Protein AF-A0A8D0KR97-F1 (afdb_monomer_lite)

Radius of gyration: 18.79 Å; chains: 1; bounding box: 41×37×49 Å

pLDDT: mean 77.26, std 23.04, range [32.25, 97.12]

InterPro domains:
  IPR006624 Beta-propeller repeat TECPR [PF06462] (14-43)
  IPR006624 Beta-propeller repeat TECPR [SM00706] (1-29)
  IPR006624 Beta-propeller repeat TECPR [SM00706] (38-72)

Sequence (103 aa):
GRLQACQLALSTRTVWARCPNGDVARRYGITDKNPAGDYWKKIPGNVSRLTVTPLDELWAISTSGSLLQRLTKTFSHSHSVQKNNDTSVLLYRDDFEDEWEVI

Organism: NCBI:txid311401

Structure (mmCIF, N/CA/C/O backbone):
data_AF-A0A8D0KR97-F1
#
_entry.id   AF-A0A8D0KR97-F1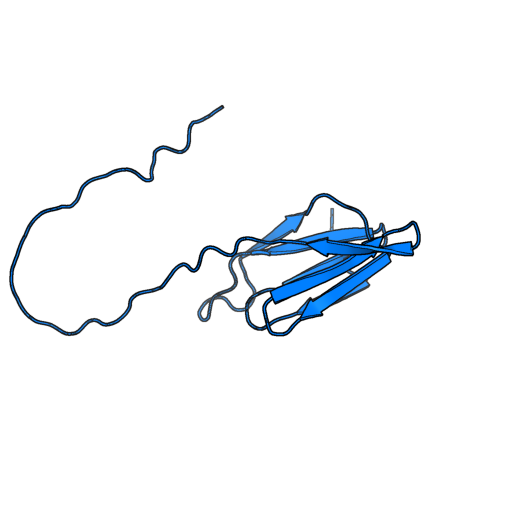
#
loop_
_atom_site.group_PDB
_atom_site.id
_atom_site.type_symbol
_atom_site.label_atom_id
_atom_site.label_alt_id
_atom_site.label_comp_id
_atom_site.label_asym_id
_atom_site.label_entity_id
_atom_site.label_seq_id
_atom_site.pdbx_PDB_ins_code
_atom_site.Cartn_x
_atom_site.Cartn_y
_atom_site.Cartn_z
_atom_site.occupancy
_atom_site.B_iso_or_equiv
_atom_site.auth_seq_id
_atom_site.auth_comp_id
_atom_site.auth_asym_id
_atom_site.auth_atom_id
_atom_site.pdbx_PDB_model_num
ATOM 1 N N . GLY A 1 1 ? -11.731 3.570 -16.467 1.00 56.28 1 GLY A N 1
ATOM 2 C CA . GLY A 1 1 ? -10.768 2.449 -16.485 1.00 56.28 1 GLY A CA 1
ATOM 3 C C . GLY A 1 1 ? -10.890 1.665 -15.194 1.00 56.28 1 GLY A C 1
ATOM 4 O O . GLY A 1 1 ? -11.042 2.282 -14.149 1.00 56.28 1 GLY A O 1
ATOM 5 N N . ARG A 1 2 ? -10.896 0.330 -15.252 1.00 64.88 2 ARG A N 1
ATOM 6 C CA . ARG A 1 2 ? -11.002 -0.534 -14.065 1.00 64.88 2 ARG A CA 1
ATOM 7 C C . ARG A 1 2 ? -9.645 -0.582 -13.359 1.00 64.88 2 ARG A C 1
ATOM 9 O O . ARG A 1 2 ? -8.649 -0.889 -14.004 1.00 64.88 2 ARG A O 1
ATOM 16 N N . LEU A 1 3 ? -9.600 -0.291 -12.059 1.00 71.56 3 LEU A N 1
ATOM 17 C CA . LEU A 1 3 ? -8.391 -0.502 -11.263 1.00 71.56 3 LEU A CA 1
ATOM 18 C C . LEU A 1 3 ? -8.154 -2.013 -11.141 1.00 71.56 3 LEU A C 1
ATOM 20 O O . LEU A 1 3 ? -9.010 -2.735 -10.630 1.00 71.56 3 LEU A O 1
ATOM 24 N N . GLN A 1 4 ? -7.021 -2.492 -11.648 1.00 89.12 4 GLN A N 1
ATOM 25 C CA . GLN A 1 4 ? -6.582 -3.875 -11.478 1.00 89.12 4 GLN A CA 1
ATOM 26 C C . GLN A 1 4 ? -5.464 -3.900 -10.443 1.00 89.12 4 GLN A C 1
ATOM 28 O O . GLN A 1 4 ? -4.414 -3.299 -10.651 1.00 89.12 4 GLN A O 1
ATOM 33 N N . ALA A 1 5 ? -5.693 -4.594 -9.332 1.00 93.06 5 ALA A N 1
ATOM 34 C CA . ALA A 1 5 ? -4.678 -4.827 -8.316 1.00 93.06 5 ALA A CA 1
ATOM 35 C C . ALA A 1 5 ? -4.038 -6.205 -8.527 1.00 93.06 5 ALA A C 1
ATOM 37 O O . ALA A 1 5 ? -4.715 -7.167 -8.878 1.00 93.06 5 ALA A O 1
ATOM 38 N N . CYS A 1 6 ? -2.733 -6.293 -8.290 1.00 95.62 6 CYS A N 1
ATOM 39 C CA . CYS A 1 6 ? -1.970 -7.545 -8.298 1.00 95.62 6 CYS A CA 1
ATOM 40 C C . CYS A 1 6 ? -1.310 -7.847 -6.946 1.00 95.62 6 CYS A C 1
ATOM 42 O O . CYS A 1 6 ? -0.800 -8.943 -6.740 1.00 95.62 6 CYS A O 1
ATOM 44 N N . GLN A 1 7 ? -1.309 -6.883 -6.023 1.00 96.94 7 GLN A N 1
ATOM 45 C CA . GLN A 1 7 ? -0.862 -7.056 -4.646 1.00 96.94 7 GLN A CA 1
ATOM 46 C C . GLN A 1 7 ? -1.672 -6.130 -3.736 1.00 96.94 7 GLN A C 1
ATOM 48 O O . GLN A 1 7 ? -1.940 -4.987 -4.112 1.00 96.94 7 GLN A O 1
ATOM 53 N N . LEU A 1 8 ? -2.011 -6.613 -2.542 1.00 97.00 8 LEU A N 1
ATOM 54 C CA . LEU A 1 8 ? -2.577 -5.818 -1.455 1.00 97.00 8 LEU A CA 1
ATOM 55 C C . LEU A 1 8 ? -1.634 -5.842 -0.249 1.00 97.00 8 LEU A C 1
ATOM 57 O O . LEU A 1 8 ? -0.960 -6.845 -0.017 1.00 97.00 8 LEU A O 1
ATOM 61 N N . ALA A 1 9 ? -1.609 -4.756 0.519 1.00 96.56 9 ALA A N 1
ATOM 62 C CA . ALA A 1 9 ? -1.014 -4.726 1.852 1.00 96.56 9 ALA A CA 1
ATOM 63 C C . ALA A 1 9 ? -1.924 -3.953 2.802 1.00 96.56 9 ALA A C 1
ATOM 65 O O . ALA A 1 9 ? -2.481 -2.915 2.432 1.00 96.56 9 ALA A O 1
ATOM 66 N N . LEU A 1 10 ? -2.099 -4.492 4.004 1.00 95.31 10 LEU A N 1
ATOM 67 C CA . LEU A 1 10 ? -3.133 -4.076 4.941 1.00 95.31 10 LEU A CA 1
ATOM 68 C C . LEU A 1 10 ? -2.534 -3.906 6.333 1.00 95.31 10 LEU A C 1
ATOM 70 O O . LEU A 1 10 ? -1.711 -4.714 6.761 1.00 95.31 10 LEU A O 1
ATOM 74 N N . SER A 1 11 ? -2.987 -2.878 7.030 1.00 91.88 11 SER A N 1
ATOM 75 C CA . SER A 1 11 ? -2.742 -2.652 8.449 1.00 91.88 11 SER A CA 1
ATOM 76 C C . SER A 1 11 ? -4.080 -2.513 9.177 1.00 91.88 11 SER A C 1
ATOM 78 O O . SER A 1 11 ? -5.143 -2.684 8.579 1.00 91.88 11 SER A O 1
ATOM 80 N N . THR A 1 12 ? -4.053 -2.171 10.464 1.00 86.75 12 THR A N 1
ATOM 81 C CA . THR A 1 12 ? -5.281 -1.938 11.240 1.00 86.75 12 THR A CA 1
ATOM 82 C C . THR A 1 12 ? -6.086 -0.734 10.745 1.00 86.75 12 THR A C 1
ATOM 84 O O . THR A 1 12 ? -7.287 -0.675 10.986 1.00 86.75 12 THR A O 1
ATOM 87 N N . ARG A 1 13 ? -5.455 0.219 10.042 1.00 86.44 13 ARG A N 1
ATOM 88 C CA . ARG A 1 13 ? -6.102 1.468 9.597 1.00 86.44 13 ARG A CA 1
ATOM 89 C C . ARG A 1 13 ? -6.056 1.702 8.094 1.00 86.44 13 ARG A C 1
ATOM 91 O O . ARG A 1 13 ? -6.765 2.574 7.590 1.00 86.44 13 ARG A O 1
ATOM 98 N N . THR A 1 14 ? -5.195 1.000 7.358 1.00 92.62 14 THR A N 1
ATOM 99 C CA . THR A 1 14 ? -4.947 1.324 5.951 1.00 92.62 14 THR A CA 1
ATOM 100 C C . THR A 1 14 ? -4.940 0.107 5.051 1.00 92.62 14 THR A C 1
ATOM 102 O O . THR A 1 14 ? -4.506 -0.980 5.421 1.00 92.62 14 THR A O 1
ATOM 105 N N . VAL A 1 15 ? -5.400 0.331 3.823 1.00 95.94 15 VAL A N 1
ATOM 106 C CA . VAL A 1 15 ? -5.398 -0.660 2.756 1.00 95.94 15 VAL A CA 1
ATOM 107 C C . VAL A 1 15 ? -4.729 -0.053 1.533 1.00 95.94 15 VAL A C 1
ATOM 109 O O . VAL A 1 15 ? -5.118 1.019 1.056 1.00 95.94 15 VAL A O 1
ATOM 112 N N . TRP A 1 16 ? -3.721 -0.756 1.030 1.00 96.12 16 TRP A N 1
ATOM 113 C CA . TRP A 1 16 ? -2.900 -0.359 -0.104 1.00 96.12 16 TRP A CA 1
ATOM 114 C C . TRP A 1 16 ? -2.980 -1.401 -1.208 1.00 96.12 16 TRP A C 1
ATOM 116 O O . TRP A 1 16 ? -3.051 -2.600 -0.940 1.00 96.12 16 TRP A O 1
ATOM 126 N N . ALA A 1 17 ? -2.930 -0.9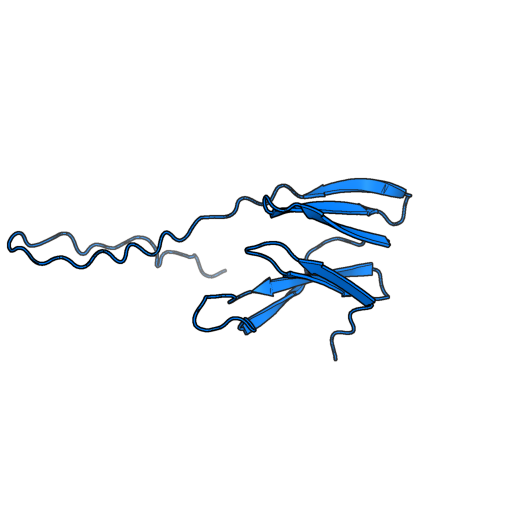37 -2.451 1.00 96.94 17 ALA A N 1
ATOM 127 C CA . ALA A 1 17 ? -2.926 -1.774 -3.637 1.00 96.94 17 ALA A CA 1
ATOM 128 C C . ALA A 1 17 ? -1.776 -1.395 -4.568 1.00 96.94 17 ALA A C 1
ATOM 130 O O . ALA A 1 17 ? -1.520 -0.212 -4.802 1.00 96.94 17 ALA A O 1
ATOM 131 N N . ARG A 1 18 ? -1.133 -2.415 -5.141 1.00 96.62 18 ARG A N 1
ATOM 132 C CA . ARG A 1 18 ? -0.211 -2.287 -6.271 1.00 96.62 18 ARG A CA 1
ATOM 133 C C . ARG A 1 18 ? -0.896 -2.768 -7.539 1.00 96.62 18 ARG A C 1
ATOM 135 O O . ARG A 1 18 ? -1.439 -3.876 -7.571 1.00 96.62 18 ARG A O 1
ATOM 142 N N . CYS A 1 19 ? -0.817 -1.983 -8.598 1.00 95.31 19 CYS A N 1
ATOM 143 C CA . CYS A 1 19 ? -1.296 -2.362 -9.920 1.00 95.31 19 CYS A CA 1
ATOM 144 C C . CYS A 1 19 ? -0.186 -3.080 -10.717 1.00 95.31 19 CYS A C 1
ATOM 146 O O . CYS A 1 19 ? 0.996 -2.909 -10.402 1.00 95.31 19 CYS A O 1
ATOM 148 N N . PRO A 1 20 ? -0.517 -3.879 -11.753 1.00 95.19 20 PRO A N 1
ATOM 149 C CA . PRO A 1 20 ? 0.483 -4.549 -12.592 1.00 95.19 20 PRO A CA 1
ATOM 150 C C . PRO A 1 20 ? 1.509 -3.599 -13.221 1.00 95.19 20 PRO A C 1
ATOM 152 O O . PRO A 1 20 ? 2.680 -3.947 -13.320 1.00 95.19 20 PRO A O 1
ATOM 155 N N . ASN A 1 21 ? 1.089 -2.380 -13.572 1.00 94.00 21 ASN A N 1
ATOM 156 C CA . ASN A 1 21 ? 1.959 -1.324 -14.099 1.00 94.00 21 ASN A CA 1
ATOM 157 C C . ASN A 1 21 ? 2.851 -0.657 -13.028 1.00 94.00 21 ASN A C 1
ATOM 159 O O . ASN A 1 21 ? 3.566 0.288 -13.343 1.00 94.00 21 ASN A O 1
ATOM 163 N N . GLY A 1 22 ? 2.784 -1.104 -11.770 1.00 94.62 22 GLY A N 1
ATOM 164 C CA . GLY A 1 22 ? 3.539 -0.572 -10.634 1.00 94.62 22 GLY A CA 1
ATOM 165 C C . GLY A 1 22 ? 2.886 0.615 -9.919 1.00 94.62 22 GLY A C 1
ATOM 166 O O 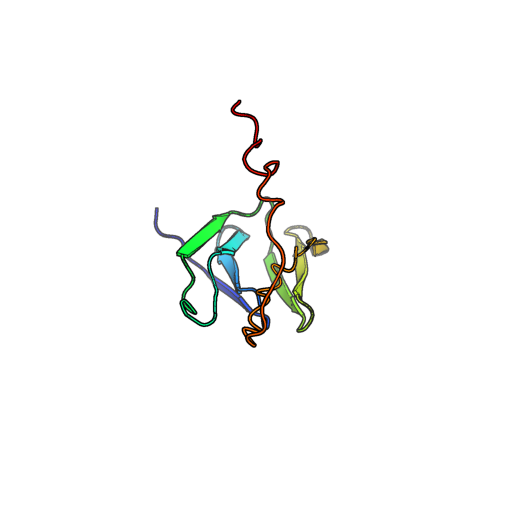. GLY A 1 22 ? 3.407 1.039 -8.887 1.00 94.62 22 GLY A O 1
ATOM 167 N N . ASP A 1 23 ? 1.748 1.126 -10.409 1.00 95.25 23 ASP A N 1
ATOM 168 C CA . ASP A 1 23 ? 1.008 2.195 -9.732 1.00 95.25 23 ASP A CA 1
ATOM 169 C C . ASP A 1 23 ? 0.558 1.756 -8.335 1.00 95.25 23 ASP A C 1
ATOM 171 O O . ASP A 1 23 ? 0.146 0.611 -8.117 1.00 95.25 23 ASP A O 1
ATOM 175 N N . VAL A 1 24 ? 0.575 2.702 -7.398 1.00 95.12 24 VAL A N 1
ATOM 176 C CA . VAL A 1 24 ? 0.117 2.495 -6.024 1.00 95.12 24 VAL A CA 1
ATOM 177 C C . VAL A 1 24 ? -1.197 3.232 -5.800 1.00 95.12 24 VAL A C 1
ATOM 179 O O . VAL A 1 24 ? -1.375 4.368 -6.241 1.00 95.12 24 VAL A O 1
ATOM 182 N N . ALA A 1 25 ? -2.118 2.606 -5.076 1.00 95.31 25 ALA A N 1
ATOM 183 C CA . ALA A 1 25 ? -3.342 3.241 -4.612 1.00 95.31 25 ALA A CA 1
ATOM 184 C C . ALA A 1 25 ? -3.587 2.954 -3.128 1.00 95.31 25 ALA A C 1
ATOM 186 O O . ALA A 1 25 ? -3.234 1.888 -2.625 1.00 95.31 25 ALA A O 1
ATOM 187 N N . ARG A 1 26 ? -4.224 3.901 -2.438 1.00 95.25 26 ARG A N 1
ATOM 188 C CA . ARG A 1 26 ? -4.710 3.737 -1.062 1.00 95.25 26 ARG A CA 1
ATOM 189 C C . ARG A 1 26 ? -6.231 3.795 -1.044 1.00 95.25 26 ARG A C 1
ATOM 191 O O . ARG A 1 26 ? -6.821 4.612 -1.753 1.00 95.25 26 ARG A O 1
ATOM 198 N N . ARG A 1 27 ? -6.859 2.953 -0.227 1.00 96.19 27 ARG A N 1
ATOM 199 C CA . ARG A 1 27 ? -8.296 3.016 0.048 1.00 96.19 27 ARG A CA 1
ATOM 200 C C . ARG A 1 27 ? -8.579 4.080 1.112 1.00 96.19 27 ARG A C 1
ATOM 202 O O . ARG A 1 27 ? -7.937 4.087 2.162 1.00 96.19 27 ARG A O 1
ATOM 209 N N . TYR A 1 28 ? -9.520 4.972 0.825 1.00 94.75 28 TYR A N 1
ATOM 210 C CA . TYR A 1 28 ? -9.982 6.041 1.715 1.00 94.75 28 TYR A CA 1
ATOM 211 C C . TYR A 1 28 ? -11.421 5.788 2.167 1.00 94.75 28 TYR A C 1
ATOM 213 O O . TYR A 1 28 ? -12.132 5.013 1.533 1.00 94.75 28 TYR A O 1
ATOM 221 N N . GLY A 1 29 ? -11.832 6.427 3.267 1.00 94.06 29 GLY A N 1
ATOM 222 C CA . GLY A 1 29 ? -13.186 6.301 3.822 1.00 94.06 29 GLY A CA 1
ATOM 223 C C . GLY A 1 29 ? -13.415 5.083 4.717 1.00 94.06 29 GLY A C 1
ATOM 224 O O . GLY A 1 29 ? -14.550 4.800 5.088 1.00 94.06 29 GLY A O 1
ATOM 225 N N . ILE A 1 30 ? -12.358 4.330 5.041 1.00 92.50 30 ILE A N 1
ATOM 226 C CA . ILE A 1 30 ? -12.475 3.156 5.912 1.00 92.50 30 ILE A CA 1
ATOM 227 C C . ILE A 1 30 ? -12.815 3.630 7.325 1.00 92.50 30 ILE A C 1
ATOM 229 O O . ILE A 1 30 ? -12.052 4.381 7.931 1.00 92.50 30 ILE A O 1
ATOM 233 N N . THR A 1 31 ? -13.954 3.175 7.836 1.00 90.19 31 THR A N 1
ATOM 234 C CA . THR A 1 31 ? -14.424 3.408 9.208 1.00 90.19 31 THR A CA 1
ATOM 235 C C . THR A 1 31 ? -15.118 2.149 9.727 1.00 90.19 31 THR A C 1
ATOM 237 O O . THR A 1 31 ? -15.478 1.281 8.934 1.00 90.19 31 THR A O 1
ATOM 240 N N . ASP A 1 32 ? -15.397 2.064 11.028 1.00 89.25 32 ASP A N 1
ATOM 241 C CA . ASP A 1 32 ? -16.132 0.921 11.601 1.00 89.25 32 ASP A CA 1
ATOM 242 C C . ASP A 1 32 ? -17.534 0.747 10.990 1.00 89.25 32 ASP A C 1
ATOM 244 O O . ASP A 1 32 ? -18.044 -0.365 10.878 1.00 89.25 32 ASP A O 1
ATOM 248 N N . LYS A 1 33 ? -18.154 1.851 10.551 1.00 94.25 33 LYS A N 1
ATOM 249 C CA . LYS A 1 33 ? -19.463 1.854 9.876 1.00 94.25 33 LYS A CA 1
ATOM 250 C C . LYS A 1 33 ? -19.358 1.638 8.364 1.00 94.25 33 LYS A C 1
ATOM 252 O O . LYS A 1 33 ? -20.351 1.285 7.735 1.00 94.25 33 LYS A O 1
ATOM 257 N N . ASN A 1 34 ? -18.177 1.854 7.786 1.00 93.38 34 ASN A N 1
ATOM 258 C CA . ASN A 1 34 ? -17.885 1.640 6.373 1.00 93.38 34 ASN A CA 1
ATOM 259 C C . ASN A 1 34 ? -16.537 0.912 6.197 1.00 93.38 34 ASN A C 1
ATOM 261 O O . ASN A 1 34 ? -15.547 1.520 5.775 1.00 93.38 34 ASN A O 1
ATOM 265 N N . PRO A 1 35 ? -16.467 -0.396 6.505 1.00 91.19 35 PRO A N 1
ATOM 266 C CA . PRO A 1 35 ? -15.217 -1.153 6.423 1.00 91.19 35 PRO A CA 1
ATOM 267 C C . PRO A 1 35 ? -14.718 -1.320 4.980 1.00 91.19 35 PRO A C 1
ATOM 269 O O . PRO A 1 35 ? -13.529 -1.528 4.750 1.00 91.19 35 PRO A O 1
ATOM 272 N N . ALA A 1 36 ? -15.608 -1.197 3.990 1.00 92.94 36 ALA A N 1
ATOM 273 C CA . ALA A 1 36 ? -15.234 -1.225 2.581 1.00 92.94 36 ALA A CA 1
ATOM 274 C C . ALA A 1 36 ? -14.500 0.054 2.142 1.00 92.94 36 ALA A C 1
ATOM 276 O O . ALA A 1 36 ? -13.757 0.024 1.159 1.00 92.94 36 ALA A O 1
ATOM 277 N N . GLY A 1 37 ? -14.697 1.177 2.839 1.00 95.06 37 GLY A N 1
ATOM 278 C CA . GLY A 1 37 ? -14.251 2.506 2.429 1.00 95.06 37 GLY A CA 1
ATOM 279 C C . GLY A 1 37 ? -14.985 3.043 1.197 1.00 95.06 37 GLY A C 1
ATOM 280 O O . GLY A 1 37 ? -15.742 2.332 0.540 1.00 95.06 37 GLY A O 1
ATOM 281 N N . ASP A 1 38 ? -14.712 4.291 0.837 1.00 95.81 38 ASP A N 1
ATOM 282 C CA . ASP A 1 38 ? -15.440 5.029 -0.198 1.00 95.81 38 ASP A CA 1
ATOM 283 C C . ASP A 1 38 ? -14.791 4.874 -1.578 1.00 95.81 38 ASP A C 1
ATOM 285 O O . ASP A 1 38 ? -15.436 4.491 -2.554 1.00 95.81 38 ASP A O 1
ATOM 289 N N . TYR A 1 39 ? -13.484 5.132 -1.678 1.00 95.12 39 TYR A N 1
ATOM 290 C CA . TYR A 1 39 ? -12.791 5.178 -2.966 1.00 95.12 39 TYR A CA 1
ATOM 291 C C . TYR A 1 39 ? -11.300 4.844 -2.867 1.00 95.12 39 TYR A C 1
ATOM 293 O O . TYR A 1 39 ? -10.688 4.850 -1.797 1.00 95.12 39 TYR A O 1
ATOM 301 N N . TRP A 1 40 ? -10.701 4.537 -4.018 1.00 95.50 40 TRP A N 1
ATOM 302 C CA . TRP A 1 40 ? -9.255 4.378 -4.171 1.00 95.50 40 TRP A CA 1
ATOM 303 C C . TRP A 1 40 ? -8.639 5.679 -4.683 1.00 95.50 40 TRP A C 1
ATOM 305 O O . TRP A 1 40 ? -9.093 6.220 -5.687 1.00 95.50 40 TRP A O 1
ATOM 315 N N . LYS A 1 41 ? -7.574 6.153 -4.035 1.00 94.00 41 LYS A N 1
ATOM 316 C CA . LYS A 1 41 ? -6.789 7.308 -4.487 1.00 94.00 41 LYS A CA 1
ATOM 317 C C . LYS A 1 41 ? -5.440 6.837 -5.013 1.00 94.00 41 LYS A C 1
ATOM 319 O O . LYS A 1 41 ? -4.714 6.152 -4.288 1.00 94.00 41 LYS A O 1
ATOM 324 N N . LYS A 1 42 ? -5.094 7.221 -6.248 1.00 93.19 42 LYS A N 1
ATOM 325 C CA . LYS A 1 42 ? -3.752 6.998 -6.801 1.00 93.19 42 LYS A CA 1
ATOM 326 C C . LYS A 1 42 ? -2.730 7.777 -5.983 1.00 93.19 42 LYS A C 1
ATOM 328 O O . LYS A 1 42 ? -2.939 8.932 -5.616 1.00 93.19 42 LYS A O 1
ATOM 333 N N . ILE A 1 43 ? -1.624 7.117 -5.704 1.00 92.25 43 ILE A N 1
ATOM 334 C CA . ILE A 1 43 ? -0.504 7.642 -4.952 1.00 92.25 43 ILE A CA 1
ATOM 335 C C . ILE A 1 43 ? 0.658 7.844 -5.925 1.00 92.25 43 ILE A C 1
ATOM 337 O O . ILE A 1 43 ? 0.971 6.911 -6.666 1.00 92.25 43 ILE A O 1
ATOM 341 N N . PRO A 1 44 ? 1.304 9.024 -5.935 1.00 89.81 44 PRO A N 1
ATOM 342 C CA . PRO A 1 44 ? 2.499 9.239 -6.741 1.00 89.81 44 PRO A CA 1
ATOM 343 C C . PRO A 1 44 ? 3.598 8.227 -6.404 1.00 89.81 44 PRO A C 1
ATOM 345 O O . PRO A 1 44 ? 3.880 7.976 -5.231 1.00 89.81 44 PRO A O 1
ATOM 348 N N . GLY A 1 45 ? 4.220 7.672 -7.441 1.00 88.44 45 GLY A N 1
ATOM 349 C CA . GLY A 1 45 ? 5.280 6.675 -7.326 1.00 88.44 45 GLY A CA 1
ATOM 350 C C . GLY A 1 45 ? 4.970 5.386 -8.085 1.00 88.44 45 GLY A C 1
ATOM 351 O O . GLY A 1 45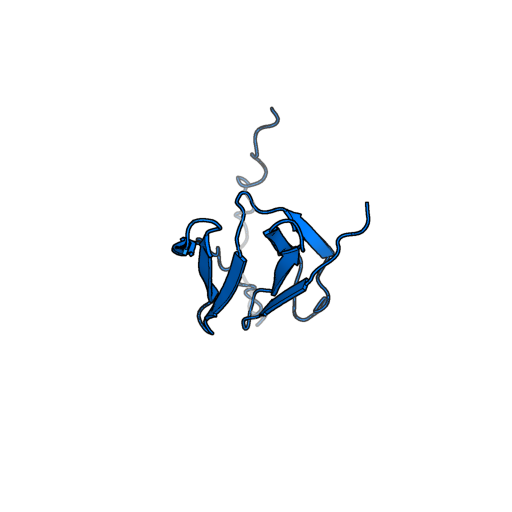 ? 3.834 5.130 -8.484 1.00 88.44 45 GLY A O 1
ATOM 352 N N . ASN A 1 46 ? 6.011 4.582 -8.289 1.00 93.38 46 ASN A N 1
ATOM 353 C CA . ASN A 1 46 ? 5.936 3.291 -8.959 1.00 93.38 46 ASN A CA 1
ATOM 354 C C . ASN A 1 46 ? 6.817 2.279 -8.220 1.00 93.38 46 ASN A C 1
ATOM 356 O O . ASN A 1 46 ? 7.960 2.590 -7.876 1.00 93.38 46 ASN A O 1
ATOM 360 N N . VAL A 1 47 ? 6.277 1.096 -7.931 1.00 96.50 47 VAL A N 1
ATOM 361 C CA . VAL A 1 47 ? 6.949 0.099 -7.085 1.00 96.50 47 VAL A CA 1
ATOM 362 C C . VAL A 1 47 ? 6.764 -1.313 -7.635 1.00 96.50 47 VAL A C 1
ATOM 364 O O . VAL A 1 47 ? 5.759 -1.629 -8.273 1.00 96.50 47 VAL A O 1
ATOM 367 N N . SER A 1 48 ? 7.722 -2.192 -7.349 1.00 97.12 48 SER A N 1
ATOM 368 C CA . SER A 1 48 ? 7.686 -3.612 -7.734 1.00 97.12 48 SER A CA 1
ATOM 369 C C . SER A 1 48 ? 7.036 -4.501 -6.663 1.00 97.12 48 SER A C 1
ATOM 371 O O . SER A 1 48 ? 6.439 -5.544 -6.965 1.00 97.12 48 SER A O 1
ATOM 373 N N . ARG A 1 49 ? 7.130 -4.072 -5.401 1.00 96.12 49 ARG A N 1
ATOM 374 C CA . ARG A 1 49 ? 6.542 -4.688 -4.208 1.00 96.12 49 ARG A CA 1
ATOM 375 C C . ARG A 1 49 ? 6.200 -3.597 -3.203 1.00 96.12 49 ARG A C 1
ATOM 377 O O . ARG A 1 49 ? 6.906 -2.595 -3.127 1.00 96.12 49 ARG A O 1
ATOM 384 N N . LEU A 1 50 ? 5.165 -3.828 -2.405 1.00 96.00 50 LEU A N 1
ATOM 385 C CA . LEU A 1 50 ? 4.875 -3.015 -1.224 1.00 96.00 50 LEU A CA 1
ATOM 386 C C . LEU A 1 50 ? 4.435 -3.890 -0.048 1.00 96.00 50 LEU A C 1
ATOM 388 O O . LEU A 1 50 ? 3.901 -4.978 -0.253 1.00 96.00 50 LEU A O 1
ATOM 392 N N . THR A 1 51 ? 4.654 -3.411 1.170 1.00 96.94 51 THR A N 1
ATOM 393 C CA . THR A 1 51 ? 4.136 -3.986 2.413 1.00 96.94 51 THR A CA 1
ATOM 394 C C . THR A 1 51 ? 3.839 -2.869 3.407 1.00 96.94 51 THR A C 1
ATOM 396 O O . THR A 1 51 ? 4.348 -1.757 3.267 1.00 96.94 51 THR A O 1
ATOM 399 N N . VAL A 1 52 ? 3.019 -3.154 4.411 1.00 95.50 52 VAL A N 1
ATOM 400 C CA . VAL A 1 52 ? 2.726 -2.222 5.499 1.00 95.50 52 VAL A CA 1
ATOM 401 C C . VAL A 1 52 ? 2.933 -2.931 6.833 1.00 95.50 52 VAL A C 1
ATOM 403 O O . VAL A 1 52 ? 2.624 -4.116 6.961 1.00 95.50 52 VAL A O 1
ATOM 406 N N . THR A 1 53 ? 3.501 -2.231 7.810 1.00 92.88 53 THR A N 1
ATOM 407 C CA . THR A 1 53 ? 3.684 -2.768 9.163 1.00 92.88 53 THR A CA 1
ATOM 408 C C . THR A 1 53 ? 2.387 -2.646 9.974 1.00 92.88 53 THR A C 1
ATOM 410 O O . THR A 1 53 ? 1.507 -1.851 9.627 1.00 92.88 53 THR A O 1
ATOM 413 N N . PRO A 1 54 ? 2.248 -3.374 11.099 1.00 89.38 54 PRO A N 1
ATOM 414 C CA . PRO A 1 54 ? 1.113 -3.195 12.009 1.00 89.38 54 PRO A CA 1
ATOM 415 C C . PRO A 1 54 ? 0.954 -1.762 12.548 1.00 89.38 54 PRO A C 1
ATOM 417 O O . PRO A 1 54 ? -0.137 -1.393 12.980 1.00 89.38 54 PRO A O 1
ATOM 420 N N . LEU A 1 55 ? 2.025 -0.958 12.507 1.00 88.56 55 LEU A N 1
ATOM 421 C CA . LEU A 1 55 ? 2.057 0.443 12.936 1.00 88.56 55 LEU A CA 1
ATOM 422 C C . LEU A 1 55 ? 1.756 1.443 11.797 1.00 88.56 55 LEU A C 1
ATOM 424 O O . LEU A 1 55 ? 1.926 2.641 11.994 1.00 88.56 55 LEU A O 1
ATOM 428 N N . ASP A 1 56 ? 1.269 0.974 10.641 1.00 89.31 56 ASP A N 1
ATOM 429 C CA . ASP A 1 56 ? 0.984 1.743 9.410 1.00 89.31 56 ASP A CA 1
ATOM 430 C C . ASP A 1 56 ? 2.199 2.281 8.643 1.00 89.31 56 ASP A C 1
ATOM 432 O O . ASP A 1 56 ? 2.070 3.173 7.798 1.00 89.31 56 ASP A O 1
ATOM 436 N N . GLU A 1 57 ? 3.390 1.739 8.866 1.00 91.19 57 GLU A N 1
ATOM 437 C CA . GLU A 1 57 ? 4.553 2.165 8.092 1.00 91.19 57 GLU A CA 1
ATOM 438 C C . GLU A 1 57 ? 4.542 1.464 6.737 1.00 91.19 57 GLU A C 1
ATOM 440 O O . GLU A 1 57 ? 4.582 0.234 6.658 1.00 91.19 57 GLU A O 1
ATOM 445 N N . LEU A 1 58 ? 4.488 2.242 5.657 1.00 93.12 58 LEU A N 1
ATOM 446 C CA . LEU A 1 58 ? 4.504 1.707 4.301 1.00 93.12 58 LEU A CA 1
ATOM 447 C C . LEU A 1 58 ? 5.946 1.581 3.802 1.00 93.12 58 LEU A C 1
ATOM 449 O O . LEU A 1 58 ? 6.674 2.573 3.702 1.00 93.12 58 LEU A O 1
ATOM 453 N N . TRP A 1 59 ? 6.302 0.366 3.403 1.00 95.81 59 TRP A N 1
ATOM 454 C CA . TRP A 1 59 ? 7.589 0.015 2.819 1.00 95.81 59 TRP A CA 1
ATOM 455 C C . TRP A 1 59 ? 7.401 -0.528 1.408 1.00 95.81 59 TRP A C 1
ATOM 457 O O . TRP A 1 59 ? 6.415 -1.203 1.106 1.00 95.81 59 TRP A O 1
ATOM 467 N N . ALA A 1 60 ? 8.350 -0.247 0.524 1.00 96.62 60 ALA A N 1
ATOM 468 C CA . ALA A 1 60 ? 8.292 -0.702 -0.855 1.00 96.62 60 ALA A CA 1
ATOM 469 C C . ALA A 1 60 ? 9.679 -0.921 -1.451 1.00 96.62 60 ALA A C 1
ATOM 471 O O . ALA A 1 60 ? 10.673 -0.387 -0.967 1.00 96.62 60 ALA A O 1
ATOM 472 N N . ILE A 1 61 ? 9.721 -1.681 -2.542 1.00 96.94 61 ILE A N 1
ATOM 473 C CA . ILE A 1 61 ? 10.903 -1.798 -3.394 1.00 96.94 61 ILE A CA 1
ATOM 474 C C . ILE A 1 61 ? 10.616 -1.031 -4.681 1.00 96.94 61 ILE A C 1
ATOM 476 O O . ILE A 1 61 ? 9.600 -1.277 -5.344 1.00 96.94 61 ILE A O 1
ATOM 480 N N . SER A 1 62 ? 11.490 -0.090 -5.033 1.00 94.25 62 SER A N 1
ATOM 481 C CA . SER A 1 62 ? 11.402 0.628 -6.303 1.00 94.25 62 SER A CA 1
ATOM 482 C C . SER A 1 62 ? 11.574 -0.335 -7.483 1.00 94.25 62 SER A C 1
ATOM 484 O O . SER A 1 62 ? 11.989 -1.489 -7.341 1.00 94.25 62 SER A O 1
ATOM 486 N N . THR A 1 63 ? 11.287 0.133 -8.692 1.00 91.62 63 THR A N 1
ATOM 487 C CA . THR A 1 63 ? 11.621 -0.613 -9.915 1.00 91.62 63 THR A CA 1
ATOM 488 C C . THR A 1 63 ? 13.130 -0.772 -10.123 1.00 91.62 63 THR A C 1
ATOM 490 O O . THR A 1 63 ? 13.545 -1.725 -10.772 1.00 91.62 63 THR A O 1
ATOM 493 N N . SER A 1 64 ? 13.948 0.101 -9.523 1.00 94.19 64 SER A N 1
ATOM 494 C CA . SER A 1 64 ? 15.415 0.015 -9.516 1.00 94.19 64 SER A CA 1
ATOM 495 C C . SER A 1 64 ? 15.987 -0.891 -8.416 1.00 94.19 64 SER A C 1
ATOM 497 O O . SER A 1 64 ? 17.203 -1.013 -8.310 1.00 94.19 64 SER A O 1
ATOM 499 N N . GLY A 1 65 ? 15.142 -1.505 -7.579 1.00 93.19 65 GLY A N 1
ATOM 500 C CA . GLY A 1 65 ? 15.573 -2.389 -6.489 1.00 93.19 65 GLY A CA 1
ATOM 501 C C . GLY A 1 65 ? 15.943 -1.680 -5.179 1.00 93.19 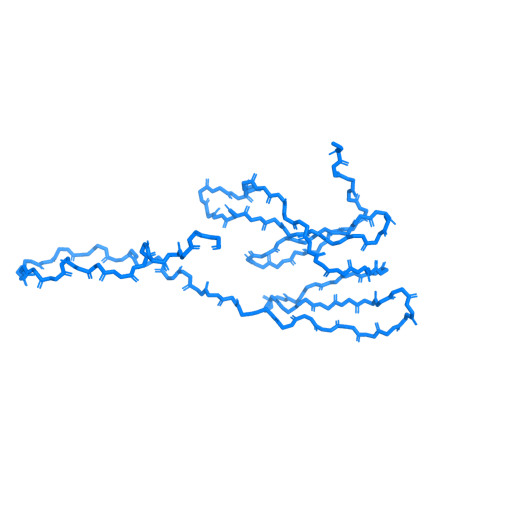65 GLY A C 1
ATOM 502 O O . GLY A 1 65 ? 16.370 -2.334 -4.233 1.00 93.19 65 GLY A O 1
ATOM 503 N N . SER A 1 66 ? 15.762 -0.363 -5.088 1.00 94.50 66 SER A N 1
ATOM 504 C CA . SER A 1 66 ? 16.022 0.411 -3.870 1.00 94.50 66 SER A CA 1
ATOM 505 C C . SER A 1 66 ? 14.884 0.252 -2.857 1.00 94.50 66 SER A C 1
ATOM 507 O O . SER A 1 66 ? 13.710 0.204 -3.235 1.00 94.50 66 SER A O 1
ATOM 509 N N . LEU A 1 67 ? 15.220 0.217 -1.566 1.00 95.12 67 LEU A N 1
ATOM 510 C CA . LEU A 1 67 ? 14.234 0.231 -0.486 1.00 95.12 67 LEU A CA 1
ATOM 511 C C . LEU A 1 67 ? 13.674 1.647 -0.305 1.00 95.12 67 LEU A C 1
ATOM 513 O O . LEU A 1 67 ? 14.427 2.611 -0.189 1.00 95.12 67 LEU A O 1
ATOM 517 N N . LEU A 1 68 ? 12.350 1.758 -0.264 1.00 92.94 68 LEU A N 1
ATOM 518 C CA . LEU A 1 68 ? 11.616 3.001 -0.059 1.00 92.94 68 LEU A CA 1
ATOM 519 C C . LEU A 1 68 ? 10.783 2.895 1.219 1.00 92.94 68 LEU A C 1
ATOM 521 O O . LEU A 1 68 ? 10.069 1.909 1.416 1.00 92.94 68 LEU A O 1
ATOM 525 N N . GLN A 1 69 ? 10.815 3.940 2.042 1.00 90.75 69 GLN A N 1
ATOM 526 C CA . GLN A 1 69 ? 9.904 4.121 3.170 1.00 90.75 69 GLN A CA 1
ATOM 527 C C . GLN A 1 69 ? 9.038 5.347 2.907 1.00 90.75 69 GLN A C 1
ATOM 529 O O . GLN A 1 69 ? 9.551 6.424 2.597 1.00 90.75 69 GLN A O 1
ATOM 534 N N . ARG A 1 70 ? 7.718 5.207 3.044 1.00 79.75 70 ARG A N 1
ATOM 535 C CA . ARG A 1 70 ? 6.822 6.359 2.977 1.00 79.75 70 ARG A CA 1
ATOM 536 C C . ARG A 1 70 ? 6.495 6.851 4.379 1.00 79.75 70 ARG A C 1
ATOM 538 O O . ARG A 1 70 ? 5.750 6.210 5.115 1.00 79.75 70 ARG A O 1
ATOM 545 N N . LEU A 1 71 ? 6.955 8.057 4.683 1.00 70.81 71 LEU A N 1
ATOM 546 C CA . LEU A 1 71 ? 6.542 8.793 5.872 1.00 70.81 71 LEU A CA 1
ATOM 547 C C . LEU A 1 71 ? 5.152 9.388 5.619 1.00 70.81 71 LEU A C 1
ATOM 549 O O . LEU A 1 71 ? 4.994 10.321 4.831 1.00 70.81 71 LEU A O 1
ATOM 553 N N . THR A 1 72 ? 4.122 8.816 6.240 1.00 64.81 72 THR A N 1
ATOM 554 C CA . THR A 1 72 ? 2.755 9.348 6.160 1.00 64.81 72 THR A CA 1
ATOM 555 C C . THR A 1 72 ? 2.406 9.963 7.507 1.00 64.81 72 THR A C 1
ATOM 557 O O . THR A 1 72 ? 2.305 9.243 8.493 1.00 64.81 72 THR A O 1
ATOM 560 N N . LYS A 1 73 ? 2.191 11.284 7.566 1.00 57.50 73 LYS A N 1
ATOM 561 C CA . LYS A 1 73 ? 1.538 11.895 8.731 1.00 57.50 73 LYS A CA 1
ATOM 562 C C . LYS A 1 73 ? 0.072 11.472 8.712 1.00 57.50 73 LYS A C 1
ATOM 564 O O . LYS A 1 73 ? -0.706 11.945 7.887 1.00 57.50 73 LYS A O 1
ATOM 569 N N . THR A 1 74 ? -0.293 10.525 9.564 1.00 52.47 74 THR A N 1
ATOM 570 C CA . THR A 1 74 ? -1.695 10.194 9.809 1.00 52.47 74 THR A CA 1
ATOM 571 C C . THR A 1 74 ? -2.230 11.191 10.824 1.00 52.47 74 THR A C 1
ATOM 573 O O . THR A 1 74 ? -1.857 11.136 11.993 1.00 52.47 74 THR A O 1
ATOM 576 N N . PHE A 1 75 ? -3.078 12.118 10.386 1.00 52.31 75 PHE A N 1
ATOM 577 C CA . PHE A 1 75 ? -3.879 12.898 11.319 1.00 52.31 75 PHE A CA 1
ATOM 578 C C . PHE A 1 75 ? -4.916 11.961 11.929 1.00 52.31 75 PHE A C 1
ATOM 580 O O . PHE A 1 75 ? -5.765 11.408 11.227 1.00 52.31 75 PHE A O 1
ATOM 587 N N . SER A 1 76 ? -4.792 11.720 13.229 1.00 49.69 76 SER A N 1
ATOM 588 C CA . SER A 1 76 ? -5.788 10.983 13.991 1.00 49.69 76 SER A CA 1
ATOM 589 C C . SER A 1 76 ? -7.023 11.865 14.100 1.00 49.69 76 SER A C 1
ATOM 591 O O . SER A 1 76 ? -7.024 12.823 14.867 1.00 49.69 76 SER A O 1
ATOM 593 N N . HIS A 1 77 ? -8.079 11.559 13.348 1.00 44.12 77 HIS A N 1
ATOM 594 C CA . HIS A 1 77 ? -9.390 12.112 13.663 1.00 44.12 77 HIS A CA 1
ATOM 595 C C . HIS A 1 77 ? -9.872 11.381 14.918 1.00 44.12 77 HIS A C 1
ATOM 597 O O . HIS A 1 77 ? -10.424 10.282 14.845 1.00 44.12 77 HIS A O 1
ATOM 603 N N . SER A 1 78 ? -9.548 11.919 16.093 1.00 42.91 78 SER A N 1
ATOM 604 C CA . SER A 1 78 ? -10.101 11.419 17.343 1.00 42.91 78 SER A CA 1
ATOM 605 C C . SER A 1 78 ? -11.605 11.662 17.303 1.00 42.91 78 SER A C 1
ATOM 607 O O . SER A 1 78 ? -12.062 12.772 17.563 1.00 42.91 78 SER A O 1
ATOM 609 N N . HIS A 1 79 ? -12.384 10.634 16.975 1.00 44.91 79 HIS A N 1
ATOM 610 C CA . HIS A 1 79 ? -13.805 10.634 17.289 1.00 44.91 79 HIS A CA 1
ATOM 611 C C . HIS A 1 79 ? -13.934 10.567 18.812 1.00 44.91 79 HIS A C 1
ATOM 613 O O . HIS A 1 79 ? -13.980 9.494 19.411 1.00 44.91 79 HIS A O 1
ATOM 619 N N . SER A 1 80 ? -13.957 11.733 19.453 1.00 43.31 80 SER A N 1
ATOM 620 C CA . SER A 1 80 ? -14.408 11.884 20.826 1.00 43.31 80 SER A CA 1
ATOM 621 C C . SER A 1 80 ? -15.902 11.568 20.869 1.00 43.31 80 SER A C 1
ATOM 623 O O . SER A 1 80 ? -16.764 12.410 20.638 1.00 43.31 80 SER A O 1
ATOM 625 N N . VAL A 1 81 ? -16.231 10.315 21.170 1.00 41.72 81 VAL A N 1
ATOM 626 C CA . VAL A 1 81 ? -17.558 9.972 21.677 1.00 41.72 81 VAL A CA 1
ATOM 627 C C . VAL A 1 81 ? -17.388 9.467 23.098 1.00 41.72 81 VAL A C 1
ATOM 629 O O . VAL A 1 81 ? -17.350 8.271 23.356 1.00 41.72 81 VAL A O 1
ATOM 632 N N . GLN A 1 82 ? -17.315 10.413 24.030 1.00 37.59 82 GLN A N 1
ATOM 633 C CA . GLN A 1 82 ? -17.923 10.223 25.339 1.00 37.59 82 GLN A CA 1
ATOM 634 C C . GLN A 1 82 ? -18.976 11.314 25.523 1.00 37.59 82 GLN A C 1
ATOM 636 O O . GLN A 1 82 ? -18.693 12.427 25.953 1.00 37.59 82 GLN A O 1
ATOM 641 N N . LYS A 1 83 ? -20.212 10.980 25.140 1.00 39.66 83 LYS A N 1
ATOM 642 C CA . LYS A 1 83 ? -21.405 11.599 25.714 1.00 39.66 83 LYS A CA 1
ATOM 643 C C . LYS A 1 83 ? -21.528 11.064 27.137 1.00 39.66 83 LYS A C 1
ATOM 645 O O . LYS A 1 83 ? -21.887 9.905 27.291 1.00 39.66 83 LYS A O 1
ATOM 650 N N . ASN A 1 84 ? -21.282 11.907 28.129 1.00 32.25 84 ASN A N 1
ATOM 651 C CA . ASN A 1 84 ? -21.941 11.815 29.425 1.00 32.25 84 ASN A CA 1
ATOM 652 C C . ASN A 1 84 ? -22.453 13.219 29.754 1.00 32.25 84 ASN A C 1
ATOM 654 O O . ASN A 1 84 ? -21.700 14.187 29.683 1.00 32.25 84 ASN A O 1
ATOM 658 N N . ASN A 1 85 ? -23.762 13.309 29.995 1.00 45.97 85 ASN A N 1
ATOM 659 C CA . ASN A 1 85 ? -24.449 14.506 30.467 1.00 45.97 85 ASN A CA 1
ATOM 660 C C . ASN A 1 85 ? -23.725 15.056 31.700 1.00 45.97 85 ASN A C 1
ATOM 662 O O . ASN A 1 85 ? -23.579 14.319 32.666 1.00 45.97 85 ASN A O 1
ATOM 666 N N . ASP A 1 86 ? -23.340 16.331 31.677 1.00 37.41 86 ASP A N 1
ATOM 667 C CA . ASP A 1 86 ? -23.885 17.288 32.634 1.00 37.41 86 ASP A CA 1
ATOM 668 C C . ASP A 1 86 ? -23.651 18.741 32.188 1.00 37.41 86 ASP A C 1
ATOM 670 O O . ASP A 1 86 ? -22.661 19.119 31.572 1.00 37.41 86 ASP A O 1
ATOM 674 N N . THR A 1 87 ? -24.697 19.503 32.458 1.00 41.78 87 THR A N 1
ATOM 675 C CA . THR A 1 87 ? -25.033 20.909 32.242 1.00 41.78 87 THR A CA 1
ATOM 676 C C . THR A 1 87 ? -23.906 21.957 32.312 1.00 41.78 87 THR A C 1
ATOM 678 O O . THR A 1 87 ? -23.033 21.907 33.170 1.00 41.78 87 THR A O 1
ATOM 681 N N . SER A 1 88 ? -24.104 23.025 31.520 1.00 43.50 88 SER A N 1
ATOM 682 C CA . SER A 1 88 ? -23.527 24.385 31.597 1.00 43.50 88 SER A CA 1
ATOM 683 C C . SER A 1 88 ? -22.126 24.616 31.006 1.00 43.50 88 SER A C 1
ATOM 685 O O . SER A 1 88 ? -21.105 24.314 31.603 1.00 43.50 88 SER A O 1
ATOM 687 N N . VAL A 1 89 ? -22.060 25.221 29.819 1.00 38.53 89 VAL A N 1
ATOM 688 C CA . VAL A 1 89 ? -21.853 26.667 29.587 1.00 38.53 89 VAL A CA 1
ATOM 689 C C . VAL A 1 89 ? -21.727 26.864 28.068 1.00 38.53 89 VAL A C 1
ATOM 691 O O . VAL A 1 89 ? -21.109 26.087 27.348 1.00 38.53 89 VAL A O 1
ATOM 694 N N . LEU A 1 90 ? -22.420 27.882 27.582 1.00 43.22 90 LEU A N 1
ATOM 695 C CA . LEU A 1 90 ? -22.560 28.274 26.189 1.00 43.22 90 LEU A CA 1
ATOM 696 C C . LEU A 1 90 ? -21.303 29.002 25.655 1.00 43.22 90 LEU A C 1
ATOM 698 O O . LEU A 1 90 ? -20.662 29.733 26.400 1.00 43.22 90 LEU A O 1
ATOM 702 N N . LEU A 1 91 ? -21.091 28.882 24.333 1.00 43.66 91 LEU A N 1
ATOM 703 C CA . LEU A 1 91 ? -20.330 29.773 23.429 1.00 43.66 91 LEU A CA 1
ATOM 704 C C . LEU A 1 91 ? -18.798 29.612 23.353 1.00 43.66 91 LEU A C 1
ATOM 706 O O . LEU A 1 91 ? -18.049 30.360 23.966 1.00 43.66 91 LEU A O 1
ATOM 710 N N . TYR A 1 92 ? -18.347 28.748 22.439 1.00 35.97 92 TYR A N 1
ATOM 711 C CA . TYR A 1 92 ? -17.583 29.219 21.271 1.00 35.97 92 TYR A CA 1
ATOM 712 C C . TYR A 1 92 ? -17.781 28.229 20.113 1.00 35.97 92 TYR A C 1
ATOM 714 O O . TYR A 1 92 ? -17.037 27.277 19.895 1.00 35.97 92 TYR A O 1
ATOM 722 N N . ARG A 1 93 ? -18.910 28.422 19.429 1.00 48.91 93 ARG A N 1
ATOM 723 C CA . ARG A 1 93 ? -19.044 28.127 18.007 1.00 48.91 93 ARG A CA 1
ATOM 724 C C . ARG A 1 93 ? -18.311 29.277 17.317 1.00 48.91 93 ARG A C 1
AT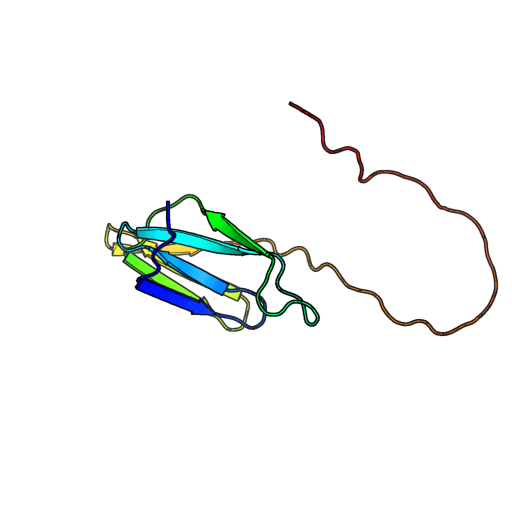OM 726 O O . ARG A 1 93 ? -18.869 30.363 17.294 1.00 48.91 93 ARG A O 1
ATOM 733 N N . ASP A 1 94 ? -17.098 29.030 16.851 1.00 34.12 94 ASP A N 1
ATOM 734 C CA . ASP A 1 94 ? -16.423 29.807 15.805 1.00 34.12 94 ASP A CA 1
ATOM 735 C C . ASP A 1 94 ? -15.278 28.911 15.304 1.00 34.12 94 ASP A C 1
ATOM 737 O O . ASP A 1 94 ? -14.501 28.399 16.109 1.00 34.12 94 ASP A O 1
ATOM 741 N N . ASP A 1 95 ? -15.361 28.380 14.086 1.00 47.50 95 ASP A N 1
ATOM 742 C CA . ASP A 1 95 ? -15.100 29.096 12.824 1.00 47.50 95 ASP A CA 1
ATOM 743 C C . ASP A 1 95 ? -13.587 29.160 12.602 1.00 47.50 95 ASP A C 1
ATOM 745 O O . ASP A 1 95 ? -12.950 29.904 13.323 1.00 47.50 95 ASP A O 1
ATOM 749 N N . PHE A 1 96 ? -13.029 28.288 11.736 1.00 42.66 96 PHE A N 1
ATOM 750 C CA . PHE A 1 96 ? -11.725 28.435 11.032 1.00 42.66 96 PHE A CA 1
ATOM 751 C C . PHE A 1 96 ? -11.205 27.170 10.286 1.00 42.66 96 PHE A C 1
ATOM 753 O O . PHE A 1 96 ? -10.023 27.103 9.971 1.00 42.66 96 PHE A O 1
ATOM 760 N N . GLU A 1 97 ? -12.019 26.161 9.929 1.00 43.22 97 GLU A N 1
ATOM 761 C CA . GLU A 1 97 ? -11.533 25.066 9.038 1.00 43.22 97 GLU A CA 1
ATOM 762 C C . GLU A 1 97 ? -12.318 24.883 7.723 1.00 43.22 97 GLU A C 1
ATOM 764 O O . GLU A 1 97 ? -12.102 23.906 7.006 1.00 43.22 97 GLU A O 1
ATOM 769 N N . ASP A 1 98 ? -13.153 25.858 7.352 1.00 46.06 98 ASP A N 1
ATOM 770 C CA . ASP A 1 98 ? -13.689 26.007 5.984 1.00 46.06 98 ASP A CA 1
ATOM 771 C C . ASP A 1 98 ? -12.857 26.997 5.134 1.00 46.06 98 ASP A C 1
ATOM 773 O O . ASP A 1 98 ? -13.313 27.487 4.104 1.00 46.06 98 ASP A O 1
ATOM 777 N N . GLU A 1 99 ? -11.604 27.269 5.517 1.00 45.62 99 GLU A N 1
ATOM 778 C CA . GLU A 1 99 ? -10.656 28.062 4.720 1.00 45.62 99 GLU A CA 1
ATOM 779 C C . GLU A 1 99 ? -9.668 27.151 3.970 1.00 45.62 99 GLU A C 1
ATOM 781 O O . GLU A 1 99 ? -8.451 27.220 4.122 1.00 45.62 99 GLU A O 1
ATOM 786 N N . TRP A 1 100 ? -10.197 26.242 3.150 1.00 58.91 100 TRP A N 1
ATOM 787 C CA . TRP A 1 100 ? -9.402 25.666 2.066 1.00 58.91 100 TRP A CA 1
ATOM 788 C C . TRP A 1 100 ? -9.549 26.584 0.850 1.00 58.91 100 TRP A C 1
ATOM 790 O O . TRP A 1 100 ? -10.604 26.609 0.217 1.00 58.91 100 TRP A O 1
ATOM 800 N N . GLU A 1 101 ? -8.504 27.357 0.542 1.00 43.34 101 GLU A N 1
ATOM 801 C CA . GLU A 1 101 ? -8.452 28.230 -0.637 1.00 43.34 101 GLU A CA 1
ATOM 802 C C . GLU A 1 101 ? -8.790 27.460 -1.928 1.00 43.34 101 GLU A C 1
ATOM 804 O O . GLU A 1 101 ? -8.274 26.369 -2.202 1.00 43.34 101 GLU A O 1
ATOM 809 N N . VAL A 1 102 ? -9.673 28.052 -2.736 1.00 42.44 102 VAL A N 1
ATOM 810 C CA . VAL A 1 102 ? -10.000 27.603 -4.090 1.00 42.44 102 VAL A CA 1
ATOM 811 C C . VAL A 1 102 ? -9.080 28.327 -5.080 1.00 42.44 102 VAL A C 1
ATOM 813 O O . VAL A 1 102 ? -9.284 29.508 -5.340 1.00 42.44 102 VAL A O 1
ATOM 816 N N . ILE A 1 103 ? -8.177 27.528 -5.671 1.00 41.75 103 ILE A N 1
ATOM 817 C CA . ILE A 1 103 ? -7.346 27.712 -6.890 1.00 41.75 103 ILE A CA 1
ATOM 818 C C . ILE A 1 103 ? -6.174 28.695 -6.790 1.00 41.75 103 ILE A C 1
ATOM 820 O O . ILE A 1 103 ? -6.402 29.920 -6.749 1.00 41.75 103 ILE A O 1
#

Foldseek 3Di:
DDQAFPDWEDEPPWIKGAGPQQWIWTAAQPDPVCNVGDDIDTDPAGFPDWYADNVGWIWTAHPVRDIDTDDDPDDPPPPPPDDDDDDDDDDDPDDDDVPPDDD

Secondary structure (DSSP, 8-state):
-----SEEEE-SS-EEEE-TTSEEEEEE--BTTBTT-SEEEEEEEEEEEEEE-TT--EEEEETTS-EEEE--------------------------S------